Protein AF-A0A967UZW9-F1 (afdb_monomer_lite)

Structure (mmCIF, N/CA/C/O backbone):
data_AF-A0A967UZW9-F1
#
_entry.id   AF-A0A967UZW9-F1
#
loop_
_atom_site.group_PDB
_atom_site.id
_atom_site.type_symbol
_atom_site.label_atom_id
_atom_site.label_alt_id
_atom_site.label_comp_id
_atom_site.label_asym_id
_atom_site.label_entity_id
_atom_site.label_seq_id
_atom_site.pdbx_PDB_ins_code
_atom_site.Cartn_x
_atom_site.Cartn_y
_atom_site.Cartn_z
_atom_site.occupancy
_atom_site.B_iso_or_equiv
_atom_site.auth_seq_id
_atom_site.auth_comp_id
_atom_site.auth_asym_id
_atom_site.auth_atom_id
_atom_site.pdbx_PDB_model_num
ATOM 1 N N . GLU A 1 1 ? 17.586 -13.535 -18.681 1.00 47.03 1 GLU A N 1
ATOM 2 C CA . GLU A 1 1 ? 16.186 -14.009 -18.742 1.00 47.03 1 GLU A CA 1
ATOM 3 C C . GLU A 1 1 ? 15.365 -12.923 -19.424 1.00 47.03 1 GLU A C 1
ATOM 5 O O . GLU A 1 1 ? 15.688 -11.760 -19.239 1.00 47.03 1 GLU A O 1
ATOM 10 N N . THR A 1 2 ? 14.432 -13.290 -20.299 1.00 57.12 2 THR A N 1
ATOM 11 C CA . THR A 1 2 ? 13.897 -12.549 -21.468 1.00 57.12 2 THR A CA 1
ATOM 12 C C . THR A 1 2 ? 13.269 -11.161 -21.244 1.00 57.12 2 THR A C 1
ATOM 14 O O . THR A 1 2 ? 12.729 -10.602 -22.189 1.00 57.12 2 THR A O 1
ATOM 17 N N . GLY A 1 3 ? 13.328 -10.572 -20.046 1.00 58.56 3 GLY A N 1
ATOM 18 C CA . GLY A 1 3 ? 12.748 -9.252 -19.751 1.00 58.56 3 GLY A CA 1
ATOM 19 C C . GLY A 1 3 ? 11.215 -9.203 -19.812 1.00 58.56 3 GLY A C 1
ATOM 20 O O . GLY A 1 3 ? 10.633 -8.178 -19.469 1.00 58.56 3 GLY A O 1
ATOM 21 N N . GLU A 1 4 ? 10.567 -10.300 -20.213 1.00 66.06 4 GLU A N 1
ATOM 22 C CA . GLU A 1 4 ? 9.118 -10.418 -20.307 1.00 66.06 4 GLU A CA 1
ATOM 23 C C . GLU A 1 4 ? 8.475 -10.455 -18.923 1.00 66.06 4 GLU A C 1
ATOM 25 O O . GLU A 1 4 ? 8.852 -11.228 -18.035 1.00 66.06 4 GLU A O 1
ATOM 30 N N . GLU A 1 5 ? 7.475 -9.600 -18.753 1.00 66.19 5 GLU A N 1
ATOM 31 C CA . GLU A 1 5 ? 6.661 -9.540 -17.556 1.00 66.19 5 GLU A CA 1
ATOM 32 C C . GLU A 1 5 ? 5.711 -10.738 -17.504 1.00 66.19 5 GLU A C 1
ATOM 34 O O . GLU A 1 5 ? 4.917 -10.973 -18.412 1.00 66.19 5 GLU A O 1
ATOM 39 N N . ARG A 1 6 ? 5.803 -11.513 -16.421 1.00 76.12 6 ARG A N 1
ATOM 40 C CA . ARG A 1 6 ? 4.847 -12.572 -16.104 1.00 76.12 6 ARG A CA 1
ATOM 41 C C . ARG A 1 6 ? 3.990 -12.095 -14.934 1.00 76.12 6 ARG A C 1
ATOM 43 O O . ARG A 1 6 ? 4.575 -11.822 -13.882 1.00 76.12 6 ARG A O 1
ATOM 50 N N . PRO A 1 7 ? 2.663 -11.979 -15.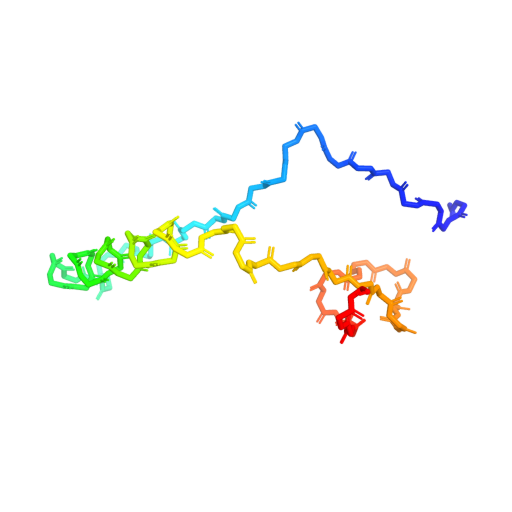105 1.00 78.62 7 PRO A N 1
ATOM 51 C CA . PRO A 1 7 ? 1.756 -11.665 -14.007 1.00 78.62 7 PRO A CA 1
ATOM 52 C C . PRO A 1 7 ? 1.908 -12.690 -12.884 1.00 78.62 7 PRO A C 1
ATOM 54 O O . PRO A 1 7 ? 2.115 -13.876 -13.161 1.00 78.62 7 PRO A O 1
ATOM 57 N N . ALA A 1 8 ? 1.814 -12.254 -11.628 1.00 83.69 8 ALA A N 1
ATOM 58 C CA . ALA A 1 8 ? 1.756 -13.193 -10.521 1.00 83.69 8 ALA A CA 1
ATOM 59 C C . ALA A 1 8 ? 0.362 -13.830 -10.452 1.00 83.69 8 ALA A C 1
ATOM 61 O O . ALA A 1 8 ? -0.644 -13.194 -10.760 1.00 83.69 8 ALA A O 1
ATOM 62 N N . ASP A 1 9 ? 0.279 -15.064 -9.947 1.00 89.00 9 ASP A N 1
ATOM 63 C CA . ASP A 1 9 ? -1.016 -15.718 -9.694 1.00 89.00 9 ASP A CA 1
ATOM 64 C C . ASP A 1 9 ? -1.891 -14.910 -8.718 1.00 89.00 9 ASP A C 1
ATOM 66 O O . ASP A 1 9 ? -3.115 -15.053 -8.690 1.00 89.00 9 ASP A O 1
ATOM 70 N N . ARG A 1 10 ? -1.256 -14.086 -7.871 1.00 91.31 10 ARG A N 1
ATOM 71 C CA . ARG A 1 10 ? -1.920 -13.198 -6.918 1.00 91.31 10 ARG A CA 1
ATOM 72 C C . ARG A 1 10 ? -1.204 -11.853 -6.840 1.00 91.31 10 ARG A C 1
ATOM 74 O O . ARG A 1 10 ? -0.098 -11.770 -6.310 1.00 91.31 10 ARG A O 1
ATOM 81 N N . GLU A 1 11 ? -1.891 -10.805 -7.267 1.00 90.06 11 GLU A N 1
ATOM 82 C CA . GLU A 1 11 ? -1.463 -9.415 -7.104 1.00 90.06 11 GLU A CA 1
ATOM 83 C C . GLU A 1 11 ? -1.983 -8.887 -5.759 1.00 90.06 11 GLU A C 1
ATOM 85 O O . GLU A 1 11 ? -3.126 -8.447 -5.637 1.00 90.06 11 GLU A O 1
ATOM 90 N N . LEU A 1 12 ? -1.170 -9.021 -4.706 1.00 94.31 12 LEU A N 1
ATOM 91 C CA . LEU A 1 12 ? -1.557 -8.685 -3.332 1.00 94.31 12 LEU A CA 1
ATOM 92 C C . LEU A 1 12 ? -0.700 -7.559 -2.761 1.00 94.31 12 LEU A C 1
ATOM 94 O O . LEU A 1 12 ? 0.522 -7.551 -2.899 1.00 94.31 12 LEU A O 1
ATOM 98 N N . VAL A 1 13 ? -1.340 -6.678 -1.994 1.00 94.19 13 VAL A N 1
ATOM 99 C CA . VAL A 1 13 ? -0.656 -5.698 -1.143 1.00 94.19 13 VAL A CA 1
ATOM 100 C C . VAL A 1 13 ? -0.535 -6.265 0.270 1.00 94.19 13 VAL A C 1
ATOM 102 O O . VAL A 1 13 ? -1.519 -6.680 0.880 1.00 94.19 13 VAL A O 1
ATOM 105 N N . ARG A 1 14 ? 0.687 -6.299 0.811 1.00 96.62 14 ARG A N 1
ATOM 106 C CA . ARG A 1 14 ? 0.964 -6.857 2.142 1.00 96.62 14 ARG A CA 1
ATOM 107 C C . ARG A 1 14 ? 0.917 -5.781 3.228 1.00 96.62 14 ARG A C 1
ATOM 109 O O . ARG A 1 14 ? 1.762 -4.890 3.242 1.00 96.62 14 ARG A O 1
ATOM 116 N N . LEU A 1 15 ? 0.039 -5.957 4.216 1.00 96.88 15 LEU A N 1
ATOM 117 C CA . LEU A 1 15 ? 0.027 -5.176 5.459 1.00 96.88 15 LEU A CA 1
ATOM 118 C C . LEU A 1 15 ? 0.949 -5.830 6.502 1.00 96.88 15 LEU A C 1
ATOM 120 O O . LEU A 1 15 ? 0.542 -6.708 7.261 1.00 96.88 15 LEU A O 1
ATOM 124 N N . ALA A 1 16 ? 2.229 -5.456 6.505 1.00 97.31 16 ALA A N 1
ATOM 125 C CA . ALA A 1 16 ? 3.203 -6.003 7.448 1.00 97.31 16 ALA A CA 1
ATOM 126 C C . ALA A 1 16 ? 3.132 -5.271 8.801 1.00 97.31 16 ALA A C 1
ATOM 128 O O . ALA A 1 16 ? 3.518 -4.110 8.887 1.00 97.31 16 ALA A O 1
ATOM 129 N N . ILE A 1 17 ? 2.677 -5.959 9.856 1.00 96.44 17 ILE A N 1
ATOM 130 C CA . ILE A 1 17 ? 2.510 -5.396 11.209 1.00 96.44 17 ILE A CA 1
ATOM 131 C C . ILE A 1 17 ? 3.681 -5.840 12.109 1.00 96.44 17 ILE A C 1
ATOM 133 O O . ILE A 1 17 ? 3.762 -7.015 12.481 1.00 96.44 17 ILE A O 1
ATOM 137 N N . PRO A 1 18 ? 4.605 -4.939 12.491 1.00 97.75 18 PRO A N 1
ATOM 138 C CA . PRO A 1 18 ? 5.695 -5.251 13.404 1.00 97.75 18 PRO A CA 1
ATOM 139 C C . PRO A 1 18 ? 5.196 -5.527 14.827 1.00 97.75 18 PRO A C 1
ATOM 141 O O . PRO A 1 18 ? 4.276 -4.888 15.342 1.00 97.75 18 PRO A O 1
ATOM 144 N N . ARG A 1 19 ? 5.847 -6.476 15.504 1.00 97.31 19 ARG A N 1
ATOM 145 C CA . ARG A 1 19 ? 5.473 -6.898 16.861 1.00 97.31 19 ARG A CA 1
ATOM 146 C C . ARG A 1 19 ? 5.748 -5.789 17.877 1.00 97.31 19 ARG A C 1
ATOM 148 O O . ARG A 1 19 ? 6.882 -5.332 17.971 1.00 97.31 19 ARG A O 1
ATOM 155 N N . ARG A 1 20 ? 4.751 -5.471 18.714 1.00 96.50 20 ARG A N 1
ATOM 156 C CA . ARG A 1 20 ? 4.848 -4.512 19.838 1.00 96.50 20 ARG A CA 1
ATOM 157 C C . ARG A 1 20 ? 5.173 -3.066 19.421 1.00 96.50 20 ARG A C 1
ATOM 159 O O . ARG A 1 20 ? 5.714 -2.321 20.228 1.00 96.50 20 ARG A O 1
ATOM 166 N N . VAL A 1 21 ? 4.855 -2.682 18.182 1.00 98.12 21 VAL A N 1
ATOM 167 C CA . VAL A 1 21 ? 5.066 -1.311 17.675 1.00 98.12 21 VAL A CA 1
ATOM 168 C C . VAL A 1 21 ? 3.762 -0.519 17.634 1.00 98.12 21 VAL A C 1
ATOM 170 O O . VAL A 1 21 ? 3.727 0.627 18.070 1.00 98.12 21 VAL A O 1
ATOM 173 N N . TYR A 1 22 ? 2.686 -1.133 17.142 1.00 98.00 22 TYR A N 1
ATOM 174 C CA . TYR A 1 22 ? 1.407 -0.460 16.936 1.00 98.00 22 TYR A CA 1
ATOM 175 C C . TYR A 1 22 ? 0.387 -0.784 18.028 1.00 98.00 22 TYR A C 1
ATOM 177 O O . TYR A 1 22 ? 0.380 -1.870 18.609 1.00 98.00 22 TYR A O 1
ATOM 185 N N . THR A 1 23 ? -0.482 0.190 18.283 1.00 98.25 23 THR A N 1
ATOM 186 C CA . THR A 1 23 ? -1.653 0.097 19.168 1.00 98.25 23 THR A CA 1
ATOM 187 C C . THR A 1 23 ? -2.912 -0.220 18.360 1.00 98.25 23 THR A C 1
ATOM 189 O O . THR A 1 23 ? -2.895 -0.143 17.132 1.00 98.25 23 THR A O 1
ATOM 192 N N . GLN A 1 24 ? -4.025 -0.500 19.045 1.00 97.56 24 GLN A N 1
ATOM 193 C CA . GLN A 1 24 ? -5.329 -0.702 18.403 1.00 97.56 24 GLN A CA 1
ATOM 194 C C . GLN A 1 24 ? -5.729 0.484 17.512 1.00 97.56 24 GLN A C 1
ATOM 196 O O . GLN A 1 24 ? -6.087 0.278 16.362 1.00 97.56 24 GLN A O 1
ATOM 201 N N . SER A 1 25 ? -5.545 1.719 17.989 1.00 98.38 25 SER A N 1
ATOM 202 C CA . SER A 1 25 ? -5.896 2.927 17.229 1.00 98.38 25 SER A CA 1
ATOM 203 C C . SER A 1 25 ? -5.149 3.062 15.896 1.00 98.38 25 SER A C 1
ATOM 205 O O . SER A 1 25 ? -5.700 3.596 14.941 1.00 98.38 25 SER A O 1
ATOM 207 N N . HIS A 1 26 ? -3.912 2.559 15.796 1.00 98.38 26 HIS A N 1
ATOM 208 C CA . HIS A 1 26 ? -3.193 2.526 14.519 1.00 98.38 26 HIS A CA 1
ATOM 209 C C . HIS A 1 26 ? -3.828 1.533 13.539 1.00 98.38 26 HIS A C 1
ATOM 211 O O . HIS A 1 26 ? -3.863 1.796 12.341 1.00 98.38 26 HIS A O 1
ATOM 217 N N . ILE A 1 27 ? -4.318 0.395 14.039 1.00 97.88 27 ILE A N 1
ATOM 218 C CA . ILE A 1 27 ? -5.005 -0.602 13.214 1.00 97.88 2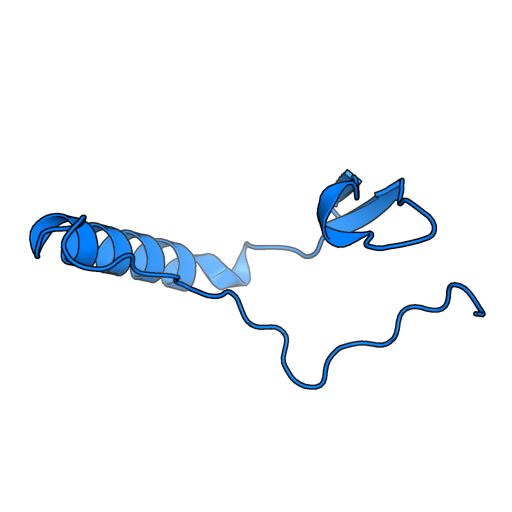7 ILE A CA 1
ATOM 219 C C . ILE A 1 27 ? -6.378 -0.087 12.786 1.00 97.88 27 ILE A C 1
ATOM 221 O O . ILE A 1 27 ? -6.702 -0.193 11.608 1.00 97.88 27 ILE A O 1
ATOM 225 N N . ASP A 1 28 ? -7.137 0.524 13.698 1.00 98.31 28 ASP A N 1
ATOM 226 C CA . ASP A 1 28 ? -8.443 1.120 13.389 1.00 98.31 28 ASP A CA 1
ATOM 227 C C . ASP A 1 28 ? -8.316 2.174 12.281 1.00 98.31 28 ASP A C 1
ATOM 229 O O . ASP A 1 28 ? -9.072 2.152 11.312 1.00 98.31 28 ASP A O 1
ATOM 233 N N . TYR A 1 29 ? -7.288 3.023 12.363 1.00 98.38 29 TYR A N 1
ATOM 234 C CA . TYR A 1 29 ? -6.992 4.011 11.328 1.00 98.38 29 TYR A CA 1
ATOM 235 C C . TYR A 1 29 ? -6.675 3.373 9.967 1.00 98.38 29 TYR A C 1
ATOM 237 O O . TYR A 1 29 ? -7.177 3.810 8.935 1.00 98.38 29 TYR A O 1
ATOM 245 N N . VAL A 1 30 ? -5.865 2.308 9.939 1.00 98.00 30 VAL A N 1
ATOM 246 C CA . VAL A 1 30 ? -5.568 1.588 8.689 1.00 98.00 30 VAL A CA 1
ATOM 247 C C . VAL A 1 30 ? -6.838 0.976 8.089 1.00 98.00 30 VAL A C 1
ATOM 249 O O . VAL A 1 30 ? -7.002 1.016 6.871 1.00 98.00 30 VAL A O 1
ATOM 252 N N . VAL A 1 31 ? -7.740 0.435 8.915 1.00 98.12 31 VAL A N 1
ATOM 253 C CA . VAL A 1 31 ? -9.029 -0.102 8.449 1.00 98.12 31 VAL A CA 1
ATOM 254 C C . VAL A 1 31 ? -9.873 0.998 7.808 1.00 98.12 31 VAL A C 1
ATOM 256 O O . VAL A 1 31 ? -10.362 0.798 6.699 1.00 98.12 31 VAL A O 1
ATOM 259 N N . GLU A 1 32 ? -10.003 2.157 8.456 1.00 98.50 32 GLU A N 1
ATOM 260 C CA . GLU A 1 32 ? -10.754 3.302 7.925 1.00 98.50 32 GLU A CA 1
ATOM 261 C C . GLU A 1 32 ? -10.230 3.740 6.547 1.00 98.50 32 GLU A C 1
ATOM 263 O O . GLU A 1 32 ? -10.997 3.834 5.590 1.00 98.50 32 GLU A O 1
ATOM 268 N N . VAL A 1 33 ? -8.909 3.895 6.405 1.00 98.06 33 VAL A N 1
ATOM 269 C CA . VAL A 1 33 ? -8.278 4.279 5.131 1.00 98.06 33 VAL A CA 1
ATOM 270 C C . VAL A 1 33 ? -8.501 3.227 4.040 1.00 98.06 33 VAL A C 1
ATOM 272 O O . VAL A 1 33 ? -8.733 3.571 2.881 1.00 98.06 33 VAL A O 1
ATOM 275 N N . ILE A 1 34 ? -8.438 1.934 4.377 1.00 98.00 34 ILE A N 1
ATOM 276 C CA . ILE A 1 34 ? -8.692 0.860 3.405 1.00 98.00 34 ILE A CA 1
ATOM 277 C C . ILE A 1 34 ? -10.140 0.901 2.914 1.00 98.00 34 ILE A C 1
ATOM 279 O O . ILE A 1 34 ? -10.368 0.700 1.721 1.00 98.00 34 ILE A O 1
ATOM 283 N N . LEU A 1 35 ? -11.102 1.174 3.799 1.00 98.44 35 LEU A N 1
ATOM 284 C CA . LEU A 1 35 ? -12.508 1.319 3.420 1.00 98.44 35 LEU A CA 1
ATOM 285 C C . LEU A 1 35 ? -12.708 2.521 2.485 1.00 98.44 35 LEU A C 1
ATOM 287 O O . LEU A 1 35 ? -13.335 2.368 1.441 1.00 98.44 35 LEU A O 1
ATOM 291 N N . GLU A 1 36 ? -12.084 3.666 2.771 1.00 98.19 36 GLU A N 1
ATOM 292 C CA . GLU A 1 36 ? -12.144 4.839 1.884 1.00 98.19 36 GLU A CA 1
ATOM 293 C C . GLU A 1 36 ? -11.561 4.539 0.489 1.00 98.19 36 GLU A C 1
ATOM 295 O O . GLU A 1 36 ? -12.134 4.899 -0.542 1.00 98.19 36 GLU A O 1
ATOM 300 N N . VAL A 1 37 ? -10.423 3.839 0.433 1.00 97.50 37 VAL A N 1
ATOM 301 C CA . VAL A 1 37 ? -9.815 3.412 -0.837 1.00 97.50 37 VAL A CA 1
ATOM 302 C C . VAL A 1 37 ? -10.718 2.422 -1.573 1.00 97.50 37 VAL A C 1
ATOM 304 O O . VAL A 1 37 ? -10.854 2.517 -2.795 1.00 97.50 37 VAL A O 1
ATOM 307 N N . TRP A 1 38 ? -11.347 1.493 -0.850 1.00 97.62 38 TRP A N 1
ATOM 308 C CA . TRP A 1 38 ? -12.277 0.522 -1.417 1.00 97.62 38 TRP A CA 1
ATOM 309 C C . TRP A 1 38 ? -13.493 1.197 -2.051 1.00 97.62 38 TRP A C 1
ATOM 311 O O . TRP A 1 38 ? -13.888 0.811 -3.156 1.00 97.62 38 TRP A O 1
ATOM 321 N N . ASP A 1 39 ? -14.050 2.221 -1.409 1.00 98.25 39 ASP A N 1
ATOM 322 C CA . ASP A 1 39 ? -15.221 2.947 -1.905 1.00 98.25 39 ASP A CA 1
ATOM 323 C C . ASP A 1 39 ? -14.954 3.645 -3.244 1.00 98.25 39 ASP A C 1
ATOM 325 O O . ASP A 1 39 ? -15.825 3.666 -4.113 1.00 98.25 39 ASP A O 1
ATOM 329 N N . ARG A 1 40 ? -13.725 4.130 -3.470 1.00 97.19 40 ARG A N 1
ATOM 330 C CA . ARG A 1 40 ? -13.316 4.768 -4.736 1.00 97.19 40 ARG A CA 1
ATOM 331 C C . ARG A 1 40 ? -12.523 3.869 -5.688 1.00 97.19 40 ARG A C 1
ATOM 333 O O . ARG A 1 40 ? -11.932 4.369 -6.639 1.00 97.19 40 ARG A O 1
ATOM 340 N N . ARG A 1 41 ? -12.481 2.551 -5.470 1.00 96.56 41 ARG A N 1
ATOM 341 C CA . ARG A 1 41 ? -11.634 1.622 -6.254 1.00 96.56 41 ARG A CA 1
ATOM 342 C C . ARG A 1 41 ? -11.851 1.698 -7.771 1.00 96.56 41 ARG A C 1
ATOM 344 O O . ARG A 1 41 ? -10.921 1.455 -8.527 1.00 96.56 41 ARG A O 1
ATOM 351 N N . GLU A 1 42 ? -13.055 2.058 -8.214 1.00 96.94 42 GLU A N 1
ATOM 352 C CA . GLU A 1 42 ? -13.401 2.180 -9.637 1.00 96.94 42 GLU A CA 1
ATOM 353 C C . GLU A 1 42 ? -12.730 3.384 -10.317 1.00 96.94 42 GLU A C 1
ATOM 355 O O . GLU A 1 42 ? -12.531 3.366 -11.529 1.00 96.94 42 GLU A O 1
ATOM 360 N N . SER A 1 43 ? -12.330 4.407 -9.552 1.00 96.31 43 SER A N 1
ATOM 361 C CA . SER A 1 43 ? -11.569 5.551 -10.066 1.00 96.31 43 SER A CA 1
ATOM 362 C C . SER A 1 43 ? -10.052 5.337 -10.019 1.00 96.31 43 SER A C 1
ATOM 364 O O . SER A 1 43 ? -9.298 6.237 -10.384 1.00 96.31 43 SER A O 1
ATOM 366 N N . ILE A 1 44 ? -9.579 4.203 -9.494 1.00 94.81 44 ILE A N 1
ATOM 367 C CA . ILE A 1 44 ? -8.151 3.897 -9.389 1.00 94.81 44 ILE A CA 1
ATOM 368 C C . ILE A 1 44 ? -7.734 3.159 -10.659 1.00 94.81 44 ILE A C 1
ATOM 370 O O . ILE A 1 44 ? -8.209 2.060 -10.940 1.00 94.81 44 ILE A O 1
ATOM 374 N N . HIS A 1 45 ? -6.835 3.765 -11.430 1.00 94.44 45 HIS A N 1
ATOM 375 C CA . HIS A 1 45 ? -6.369 3.217 -12.700 1.00 94.44 45 HIS A CA 1
ATOM 376 C C . HIS A 1 45 ? -5.004 2.537 -12.575 1.00 94.44 45 HIS A C 1
ATOM 378 O O . HIS A 1 45 ? -4.243 2.773 -11.634 1.00 94.44 45 HIS A O 1
ATOM 384 N N . GLY A 1 46 ? -4.715 1.672 -13.548 1.00 93.12 46 GLY A N 1
ATOM 385 C CA . GLY A 1 46 ? -3.423 1.015 -13.677 1.00 93.12 46 GLY A CA 1
ATOM 386 C C . GLY A 1 46 ? -2.298 2.002 -13.987 1.00 93.12 46 GLY A C 1
ATOM 387 O O . GLY A 1 46 ? -2.520 3.119 -14.453 1.00 93.12 46 GLY A O 1
ATOM 388 N N . TYR A 1 47 ? -1.074 1.554 -13.743 1.00 94.12 47 TYR A N 1
ATOM 389 C CA . TYR A 1 47 ? 0.145 2.285 -14.061 1.00 94.12 47 TYR A CA 1
ATOM 390 C C . TYR A 1 47 ? 0.996 1.455 -15.014 1.00 94.12 47 TYR A C 1
ATOM 392 O O . TYR A 1 47 ? 0.958 0.224 -14.973 1.00 94.12 47 TYR A O 1
ATOM 400 N N . ARG A 1 48 ? 1.809 2.127 -15.831 1.00 92.06 48 ARG A N 1
ATOM 401 C CA . ARG A 1 48 ? 2.815 1.487 -16.685 1.00 92.06 48 ARG A CA 1
ATOM 402 C C . ARG A 1 48 ? 4.226 1.815 -16.220 1.00 92.06 48 ARG A C 1
ATOM 404 O O . ARG A 1 48 ? 4.496 2.927 -15.771 1.00 92.06 48 ARG A O 1
ATOM 411 N N . ILE A 1 49 ? 5.128 0.844 -16.338 1.00 91.44 49 ILE A N 1
ATOM 412 C CA . ILE A 1 49 ? 6.548 1.009 -16.008 1.00 91.44 49 ILE A CA 1
ATOM 413 C C . ILE A 1 49 ? 7.226 1.824 -17.114 1.00 91.44 49 ILE A C 1
ATOM 415 O O . ILE A 1 49 ? 7.111 1.487 -18.291 1.00 91.44 49 ILE A O 1
ATOM 419 N N . VAL A 1 50 ? 7.957 2.874 -16.734 1.00 94.69 50 VAL A N 1
ATOM 420 C CA . VAL A 1 50 ? 8.725 3.735 -17.661 1.00 94.69 50 VAL A CA 1
ATOM 421 C C . VAL A 1 50 ? 10.225 3.483 -17.5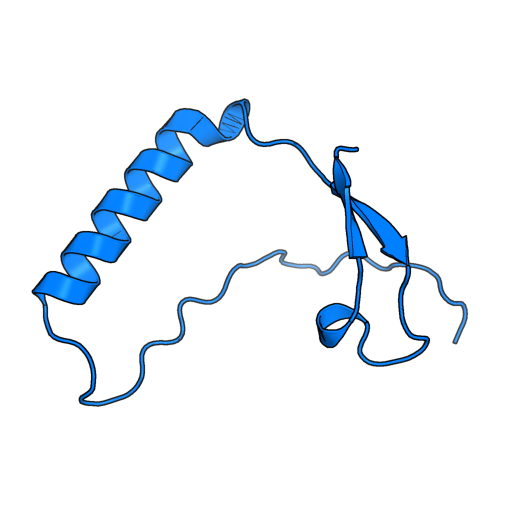87 1.00 94.69 50 VAL A C 1
ATOM 423 O O . VAL A 1 50 ? 10.951 3.685 -18.554 1.00 94.69 50 VAL A O 1
ATOM 426 N N . GLU A 1 51 ? 10.691 3.028 -16.428 1.00 93.06 51 GLU A N 1
ATOM 427 C CA . GLU A 1 51 ? 12.091 2.748 -16.141 1.00 93.06 51 GLU A CA 1
ATOM 428 C C . GLU A 1 51 ? 12.148 1.592 -15.140 1.00 93.06 51 GLU A C 1
ATOM 430 O O . GLU A 1 51 ? 11.399 1.585 -14.161 1.00 93.06 51 GLU A O 1
ATOM 435 N N . GLN A 1 52 ? 13.025 0.612 -15.369 1.00 90.94 52 GLN A N 1
ATOM 436 C CA . GLN A 1 52 ? 13.234 -0.510 -14.453 1.00 90.94 52 GLN A CA 1
ATOM 437 C C . GLN A 1 52 ? 14.676 -1.018 -14.493 1.00 90.94 52 GLN A C 1
ATOM 439 O O . GLN A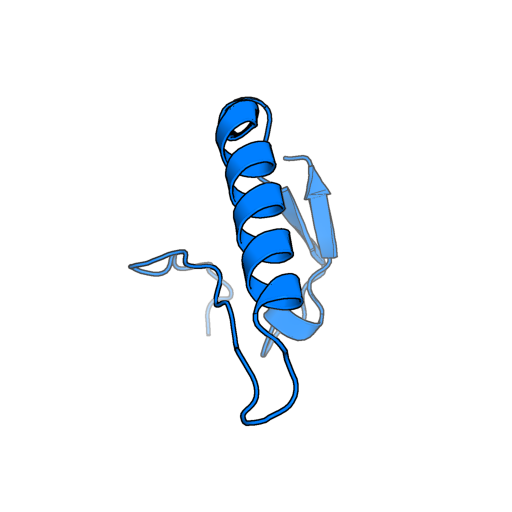 1 52 ? 15.316 -1.037 -15.543 1.00 90.94 52 GLN A O 1
ATOM 444 N N . ALA A 1 53 ? 15.171 -1.477 -13.342 1.00 90.00 53 ALA A N 1
ATOM 445 C CA . ALA A 1 53 ? 16.437 -2.193 -13.260 1.00 90.00 53 ALA A CA 1
ATOM 446 C C . ALA A 1 53 ? 16.297 -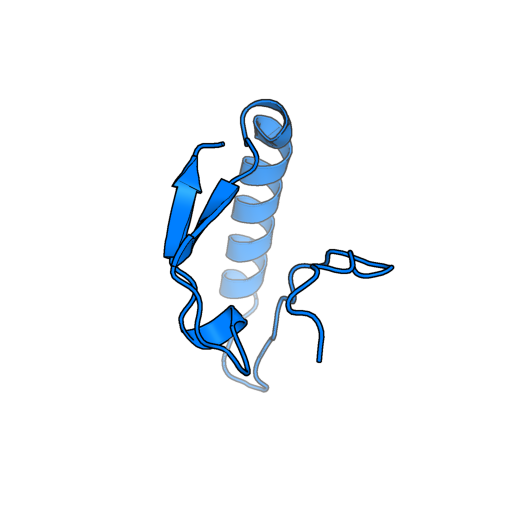3.622 -13.826 1.00 90.00 53 ALA A C 1
ATOM 448 O O . ALA A 1 53 ? 15.215 -4.211 -13.743 1.00 90.00 53 ALA A O 1
ATOM 449 N N . PRO A 1 54 ? 17.386 -4.224 -14.342 1.00 85.69 54 PRO A N 1
ATOM 450 C CA . PRO A 1 54 ? 17.362 -5.586 -14.882 1.00 85.69 54 PRO A CA 1
ATOM 451 C C . PRO A 1 54 ? 17.069 -6.662 -13.823 1.00 85.69 54 PRO A C 1
ATOM 453 O O . PRO A 1 54 ? 16.617 -7.751 -14.165 1.00 85.69 54 PRO A O 1
ATOM 456 N N . PHE A 1 55 ? 17.299 -6.363 -12.541 1.00 84.31 55 PHE A N 1
ATOM 457 C CA . PHE A 1 55 ? 17.035 -7.259 -11.415 1.00 84.31 55 PHE A CA 1
ATOM 458 C C . PHE A 1 55 ? 16.302 -6.513 -10.302 1.00 84.31 55 PHE A C 1
ATOM 460 O O . PHE A 1 55 ? 16.495 -5.313 -10.129 1.00 84.31 55 PHE A O 1
ATOM 467 N N . LEU A 1 56 ? 15.480 -7.239 -9.533 1.00 86.81 56 LEU A N 1
ATOM 468 C CA . LEU A 1 56 ? 14.734 -6.716 -8.378 1.00 86.81 56 LEU A CA 1
ATOM 469 C C . LEU A 1 56 ? 13.987 -5.398 -8.667 1.00 86.81 56 LEU A C 1
ATOM 471 O O . LEU A 1 56 ? 13.975 -4.478 -7.849 1.00 86.81 56 LEU A O 1
ATOM 475 N N . A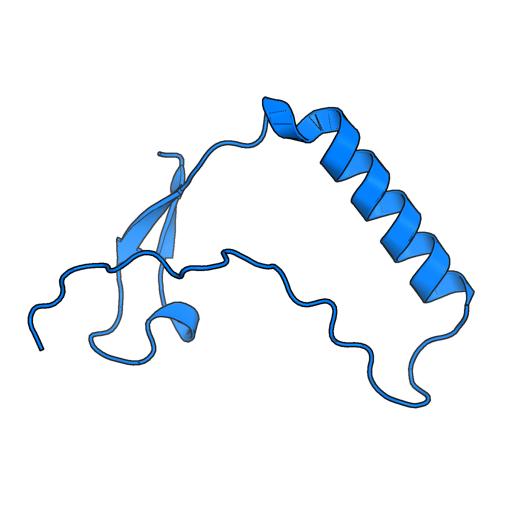RG A 1 57 ? 13.330 -5.325 -9.834 1.00 87.88 57 ARG A N 1
ATOM 476 C CA . ARG A 1 57 ? 12.678 -4.107 -10.349 1.00 87.88 57 ARG A CA 1
ATOM 477 C C . ARG A 1 57 ? 11.742 -3.407 -9.358 1.00 87.88 57 ARG A C 1
ATOM 479 O O . ARG A 1 57 ? 11.627 -2.191 -9.399 1.00 87.88 57 ARG A O 1
ATOM 486 N N . HIS A 1 58 ? 11.115 -4.142 -8.440 1.00 88.69 58 HIS A N 1
ATOM 487 C CA . HIS A 1 58 ? 10.180 -3.600 -7.448 1.00 88.69 58 HIS A CA 1
ATOM 488 C C . HIS A 1 58 ? 10.804 -2.575 -6.486 1.00 88.69 58 HIS A C 1
ATOM 490 O O . HIS A 1 58 ? 10.065 -1.822 -5.863 1.00 88.69 58 HIS A O 1
ATOM 496 N N . PHE A 1 59 ? 12.136 -2.515 -6.368 1.00 91.25 59 PHE A N 1
ATOM 497 C CA . PHE A 1 59 ? 12.807 -1.496 -5.554 1.00 91.25 59 PHE A CA 1
ATOM 498 C C . PHE A 1 59 ? 13.092 -0.187 -6.295 1.00 91.25 59 PHE A C 1
ATOM 500 O O . PHE A 1 59 ? 13.283 0.836 -5.644 1.00 91.25 59 PHE A O 1
ATOM 507 N N . THR A 1 60 ? 13.165 -0.206 -7.628 1.00 92.75 60 THR A N 1
ATOM 508 C CA . THR A 1 60 ? 13.675 0.936 -8.410 1.00 92.75 60 THR A CA 1
ATOM 509 C C . THR A 1 60 ? 12.795 1.326 -9.593 1.00 92.75 60 THR A C 1
ATOM 511 O O . THR A 1 60 ? 13.140 2.263 -10.309 1.00 92.75 60 THR A O 1
ATOM 514 N N . ALA A 1 61 ? 11.700 0.607 -9.847 1.00 93.06 61 ALA A N 1
ATOM 515 C CA . ALA A 1 61 ? 10.818 0.890 -10.968 1.00 93.06 61 ALA A CA 1
ATOM 516 C C . ALA A 1 61 ? 10.174 2.276 -10.836 1.00 93.06 61 ALA A C 1
ATOM 518 O O . ALA A 1 61 ? 9.757 2.689 -9.752 1.00 93.06 61 ALA A O 1
ATOM 519 N N . ARG A 1 62 ? 10.075 2.979 -11.965 1.00 95.00 62 ARG A N 1
ATOM 520 C CA . ARG A 1 62 ? 9.307 4.219 -12.092 1.00 95.00 62 ARG A CA 1
ATOM 521 C C . ARG A 1 62 ? 8.059 3.961 -12.914 1.00 95.00 62 ARG A C 1
ATOM 523 O O . ARG A 1 62 ? 8.090 3.177 -13.863 1.00 95.00 62 ARG A O 1
ATOM 530 N N . PHE A 1 63 ? 6.988 4.659 -12.561 1.00 95.19 63 PHE A N 1
ATOM 531 C CA . PHE A 1 63 ? 5.663 4.442 -13.117 1.00 95.19 63 PHE A CA 1
ATOM 532 C C . PHE A 1 63 ? 5.029 5.756 -13.561 1.00 95.19 63 PHE A C 1
ATOM 534 O O . PHE A 1 63 ? 5.274 6.800 -12.956 1.00 95.19 63 PHE A O 1
ATOM 541 N N . GLU A 1 64 ? 4.164 5.684 -14.564 1.00 96.31 64 GLU A N 1
ATOM 542 C CA . GLU A 1 64 ? 3.237 6.757 -14.924 1.00 96.31 64 GLU A CA 1
ATOM 543 C C . GLU A 1 64 ? 1.820 6.198 -15.118 1.00 96.31 64 GLU A C 1
ATOM 545 O O . GLU A 1 64 ? 1.682 4.982 -15.313 1.00 96.31 64 GLU A O 1
ATOM 550 N N . PRO A 1 65 ? 0.769 7.035 -15.015 1.00 94.38 65 PRO A N 1
ATOM 551 C CA . PRO A 1 65 ? -0.594 6.604 -15.309 1.00 94.38 65 PRO A CA 1
ATOM 552 C C . PRO A 1 65 ? -0.672 5.945 -16.692 1.00 94.38 65 PRO A C 1
ATOM 554 O O . PRO A 1 65 ? -0.047 6.431 -17.640 1.00 94.38 65 PRO A O 1
ATOM 557 N N . ALA A 1 66 ? -1.376 4.813 -16.771 1.00 83.75 66 ALA A N 1
ATOM 558 C CA . ALA A 1 66 ? -1.551 4.066 -18.016 1.00 83.75 66 ALA A CA 1
ATOM 559 C C . ALA A 1 66 ? -2.431 4.814 -19.028 1.00 83.75 66 ALA A C 1
ATOM 561 O O . ALA A 1 66 ? -3.397 5.486 -18.599 1.00 83.75 66 ALA A O 1
#

pLDDT: mean 91.3, std 10.63, range [47.03, 98.5]

Sequence (66 aa):
ETGEERPADRELVRLAIPRRVYTQSHIDYVVEVILEVWDRRESIHGYRIVEQAPFLRHFTARFEPA

Foldseek 3Di:
DPPDDDDDPDDDDDDDDDPPPDDPVVVVVVVVVVVVCVVCVVVDADWDWPDADPPPRVVPTDIDGD

Radius of gyration: 16.23 Å; chains: 1; bounding box: 33×22×41 Å

Secondary structure (DSSP, 8-state):
--------S---------TTT--HHHHHHHHHHHHHHHHTGGGPPPEEEEE--SS-GGGT-EEEE-